Protein AF-A0AAE9XVV0-F1 (afdb_monomer)

Mean predicted aligned error: 3.95 Å

Nearest PDB structures (foldseek):
  2hj1-assembly1_B  TM=4.798E-01  e=8.469E-01  Haemophilus influenzae 86-028NP
  4uca-assembly2_B  TM=4.360E-01  e=2.234E+00  Human respiratory syncytial virus A2
  4uc7-assembly1_A  TM=4.309E-01  e=4.852E+00  Human respiratory syncytial virus A2
  4uce-assembly1_A  TM=4.409E-01  e=5.891E+00  Human respiratory syncytial virus A2

Organism: NCBI:txid3024400

pLDDT: mean 93.57, std 5.13, range [71.5, 97.8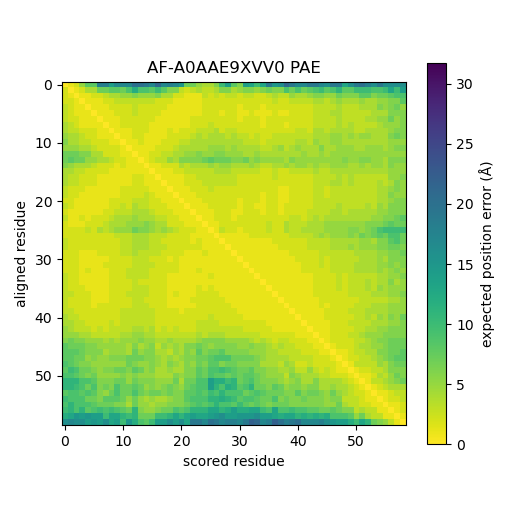8]

Solvent-accessible surface area (backbone atoms only — not comparable to full-atom values): 3909 Å² total; per-residue (Å²): 109,46,84,41,80,48,73,52,75,46,87,49,101,88,50,74,48,76,47,78,50,74,44,74,25,84,45,71,71,53,36,50,53,54,47,55,52,52,51,56,56,53,56,77,51,50,91,74,67,76,86,89,76,86,84,87,79,86,132

Secondary structure (DSSP, 8-state):
-EEEEEEEEEEETTEEEEEEEEEEESSHHHHHHHHHHHHHHHHHTGGG-----------

Sequence (59 aa):
MAKMKVTLQAELKRGTFYWVTTVEADSEEEALVAAENLFSAEMETASEWEFSDYDVEPF

Structure (mmCIF, N/CA/C/O backbone):
data_AF-A0AAE9XVV0-F1
#
_entry.id   AF-A0AAE9XVV0-F1
#
loop_
_atom_site.group_PDB
_atom_site.id
_atom_site.type_symbol
_atom_site.label_atom_id
_atom_site.label_alt_id
_atom_site.label_comp_id
_atom_site.label_asym_id
_atom_site.label_entity_id
_atom_site.label_seq_id
_atom_site.pdbx_PDB_ins_code
_atom_site.Cartn_x
_atom_site.Cartn_y
_atom_site.Cartn_z
_atom_site.occupancy
_atom_site.B_iso_or_equiv
_atom_site.auth_seq_id
_atom_site.auth_comp_id
_atom_site.auth_asym_id
_atom_site.auth_atom_id
_atom_site.pdbx_PDB_model_num
ATOM 1 N N . MET A 1 1 ? -12.217 -4.572 16.757 1.00 74.00 1 MET A N 1
ATOM 2 C CA . MET A 1 1 ? -11.528 -4.231 15.504 1.00 74.00 1 MET A CA 1
ATOM 3 C C . MET A 1 1 ? -12.474 -4.336 14.328 1.00 74.00 1 MET A C 1
ATOM 5 O O . MET A 1 1 ? -13.216 -5.307 14.211 1.00 74.00 1 MET A O 1
ATOM 9 N N . ALA A 1 2 ? -12.492 -3.301 13.496 1.00 88.00 2 ALA A N 1
ATOM 10 C CA . ALA A 1 2 ? -13.212 -3.268 12.233 1.00 88.00 2 ALA A CA 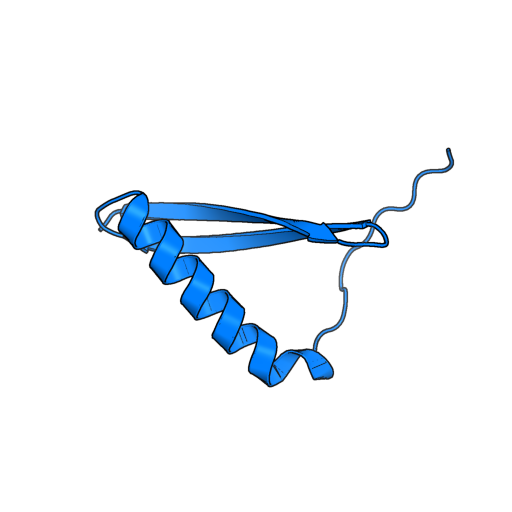1
ATOM 11 C C . ALA A 1 2 ? -12.232 -3.510 11.082 1.00 88.00 2 ALA A C 1
ATOM 13 O O . ALA A 1 2 ? -11.073 -3.102 11.145 1.00 88.00 2 ALA A O 1
ATOM 14 N N . LYS A 1 3 ? -12.706 -4.151 10.011 1.00 94.69 3 LYS A N 1
ATOM 15 C CA . LYS A 1 3 ? -11.926 -4.293 8.782 1.00 94.69 3 LYS A CA 1
ATOM 16 C C . LYS A 1 3 ? -11.933 -2.963 8.032 1.00 94.69 3 LYS A C 1
ATOM 18 O O . LYS A 1 3 ? -12.992 -2.505 7.605 1.00 94.69 3 LYS A O 1
ATOM 23 N N . MET A 1 4 ? -10.762 -2.368 7.856 1.00 97.12 4 MET A N 1
ATOM 24 C CA . MET A 1 4 ? -10.578 -1.078 7.197 1.00 97.12 4 MET A CA 1
ATOM 25 C C . MET A 1 4 ? -9.783 -1.258 5.907 1.00 97.12 4 MET A C 1
ATOM 27 O O . MET A 1 4 ? -8.783 -1.972 5.880 1.00 97.12 4 MET A O 1
ATOM 31 N N . LYS A 1 5 ? -10.234 -0.620 4.822 1.00 97.69 5 LYS A N 1
ATOM 32 C CA . LYS A 1 5 ? -9.466 -0.515 3.575 1.00 97.69 5 LYS A CA 1
ATOM 33 C C . LYS A 1 5 ? -8.597 0.735 3.659 1.00 97.69 5 LYS A C 1
ATOM 35 O O . LYS A 1 5 ? -9.137 1.830 3.780 1.00 97.69 5 LYS A O 1
ATOM 40 N N . VAL A 1 6 ? -7.284 0.569 3.557 1.00 97.38 6 VAL A N 1
ATOM 41 C CA . VAL A 1 6 ? -6.304 1.660 3.629 1.00 97.38 6 VAL A CA 1
ATOM 42 C C . VAL A 1 6 ? -5.640 1.813 2.267 1.00 97.38 6 VAL A C 1
ATOM 44 O O . VAL A 1 6 ? -5.305 0.822 1.621 1.00 97.38 6 VAL A O 1
ATOM 47 N N . THR A 1 7 ? -5.495 3.05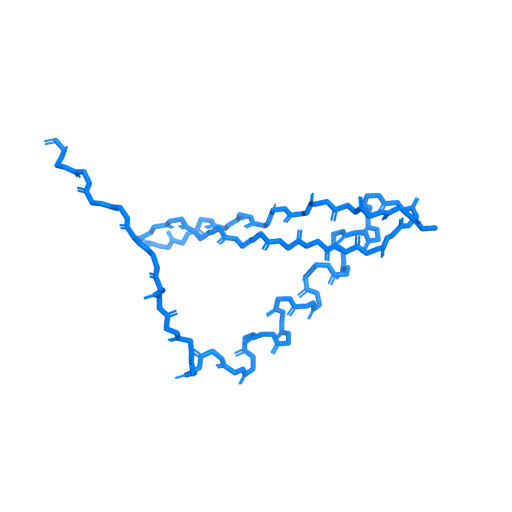5 1.806 1.00 97.56 7 THR A N 1
ATOM 48 C CA . THR A 1 7 ? -4.754 3.395 0.584 1.00 97.56 7 THR A CA 1
ATOM 49 C C . THR A 1 7 ? -3.632 4.353 0.956 1.00 97.56 7 THR A C 1
ATOM 51 O O . THR A 1 7 ? -3.914 5.478 1.362 1.00 97.56 7 THR A O 1
ATOM 54 N N . LEU A 1 8 ? -2.378 3.919 0.828 1.00 95.94 8 LEU A N 1
ATOM 55 C CA . LEU A 1 8 ? -1.212 4.789 0.957 1.00 95.94 8 LEU A CA 1
ATOM 56 C C . LEU A 1 8 ? -0.851 5.343 -0.422 1.00 95.94 8 LEU A C 1
ATOM 58 O O . LEU A 1 8 ? -0.691 4.583 -1.378 1.00 95.94 8 LEU A O 1
ATOM 62 N N . GLN A 1 9 ? -0.720 6.665 -0.517 1.00 96.50 9 GLN A N 1
ATOM 63 C CA . GLN A 1 9 ? -0.285 7.362 -1.725 1.00 96.50 9 GLN A CA 1
ATOM 64 C C . GLN A 1 9 ? 1.031 8.088 -1.446 1.00 96.50 9 GLN A C 1
ATOM 66 O O . GLN A 1 9 ? 1.145 8.805 -0.453 1.00 96.50 9 GLN A O 1
ATOM 71 N N . ALA A 1 10 ? 1.995 7.960 -2.355 1.00 95.31 10 ALA A N 1
ATOM 72 C CA . ALA A 1 10 ? 3.229 8.736 -2.324 1.00 95.31 10 ALA A CA 1
ATOM 73 C C . ALA A 1 10 ? 3.531 9.338 -3.700 1.00 95.31 10 ALA A C 1
ATOM 75 O O . ALA A 1 10 ? 3.518 8.642 -4.717 1.00 95.31 10 ALA A O 1
ATOM 76 N N . GLU A 1 11 ? 3.845 10.632 -3.732 1.00 96.50 11 GLU A N 1
ATOM 77 C CA . GLU A 1 11 ? 4.399 11.275 -4.922 1.00 96.50 11 GLU A CA 1
ATOM 78 C C . GLU A 1 11 ? 5.899 10.980 -5.014 1.00 96.50 11 GLU A C 1
ATOM 80 O O . GLU A 1 11 ? 6.675 11.260 -4.098 1.00 96.50 11 GLU A O 1
ATOM 85 N N . LEU A 1 12 ? 6.320 10.406 -6.138 1.00 93.62 12 LEU A N 1
ATOM 86 C CA . LEU A 1 12 ? 7.709 10.085 -6.435 1.00 93.62 12 LEU A CA 1
ATOM 87 C C . LEU A 1 12 ? 8.232 11.004 -7.541 1.00 93.62 12 LEU A C 1
ATOM 89 O O . LEU A 1 12 ? 7.486 11.596 -8.316 1.00 93.62 12 LEU A O 1
ATOM 93 N N . LYS A 1 13 ? 9.558 11.053 -7.707 1.00 96.12 13 LYS A N 1
ATOM 94 C CA . LYS A 1 13 ? 10.209 11.878 -8.747 1.00 96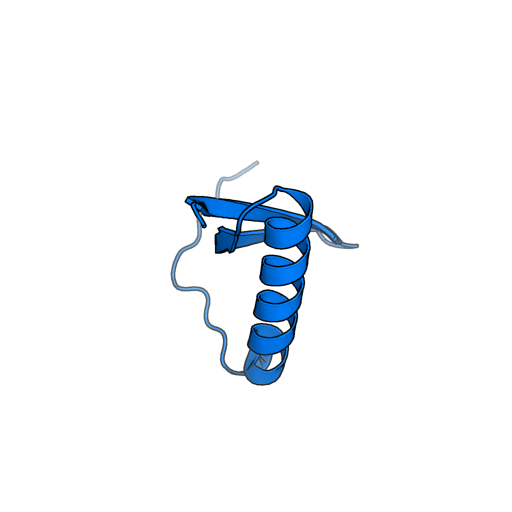.12 13 LYS A CA 1
ATOM 95 C C . LYS A 1 13 ? 9.735 11.595 -10.180 1.00 96.12 13 LYS A C 1
ATOM 97 O O . LYS A 1 13 ? 9.982 12.412 -11.060 1.00 96.12 13 LYS A O 1
ATOM 102 N N . ARG A 1 14 ? 9.180 10.408 -10.440 1.00 94.62 14 ARG A N 1
ATOM 103 C CA . ARG A 1 14 ? 8.845 9.917 -11.788 1.00 94.62 14 ARG A CA 1
ATOM 104 C C . ARG A 1 14 ? 7.408 9.403 -11.911 1.00 94.62 14 ARG A C 1
ATOM 106 O O . ARG A 1 14 ? 7.092 8.787 -12.920 1.00 94.62 14 ARG A O 1
ATOM 113 N N . GLY A 1 15 ? 6.563 9.615 -10.906 1.00 94.06 15 GLY A N 1
ATOM 114 C CA . GLY A 1 15 ? 5.191 9.113 -10.910 1.00 94.06 15 GLY A CA 1
ATOM 115 C C . GLY A 1 15 ? 4.579 9.092 -9.518 1.00 94.06 15 GLY A C 1
ATOM 116 O O . GLY A 1 15 ? 5.176 9.588 -8.565 1.00 94.06 15 GLY A O 1
ATOM 117 N N . THR A 1 16 ? 3.409 8.479 -9.404 1.00 95.44 16 THR A N 1
ATOM 118 C CA . THR A 1 16 ? 2.687 8.336 -8.139 1.00 95.44 16 THR A CA 1
ATOM 119 C C . THR A 1 16 ? 2.578 6.863 -7.794 1.00 95.44 16 THR A C 1
ATOM 121 O O . THR A 1 16 ? 2.218 6.049 -8.640 1.00 95.44 16 THR A O 1
ATOM 124 N N . PHE A 1 17 ? 2.905 6.524 -6.553 1.00 91.94 17 PHE A N 1
ATOM 125 C CA . PHE A 1 17 ? 2.738 5.183 -6.023 1.00 91.94 17 PHE A CA 1
ATOM 126 C C . PHE A 1 17 ? 1.440 5.098 -5.226 1.00 91.94 17 PHE A C 1
ATOM 128 O O . PHE A 1 17 ? 1.156 5.976 -4.409 1.00 91.94 17 PHE A O 1
ATOM 135 N N . TYR A 1 18 ? 0.693 4.022 -5.454 1.00 93.69 18 TYR A N 1
ATOM 136 C CA . TYR A 1 18 ? -0.496 3.670 -4.696 1.00 93.69 18 TYR A CA 1
ATOM 137 C C . TYR A 1 18 ? -0.336 2.258 -4.154 1.00 93.69 18 TYR A C 1
ATOM 139 O O . TYR A 1 18 ? -0.089 1.322 -4.913 1.00 93.69 18 TYR A O 1
ATOM 147 N N . TRP A 1 19 ? -0.539 2.102 -2.853 1.00 94.06 19 TRP A N 1
ATOM 148 C CA . TRP A 1 19 ? -0.623 0.802 -2.209 1.00 94.06 19 TRP A CA 1
ATOM 149 C C . TRP A 1 19 ? -1.942 0.683 -1.467 1.00 94.06 19 TRP A C 1
ATOM 151 O O . TRP A 1 19 ? -2.315 1.560 -0.691 1.00 94.06 19 TRP A O 1
ATOM 161 N N . VAL A 1 20 ? -2.670 -0.396 -1.737 1.00 96.12 20 VAL A N 1
ATOM 162 C CA . VAL A 1 20 ? -4.009 -0.626 -1.201 1.00 96.12 20 VAL A CA 1
ATOM 163 C C . VAL A 1 20 ? -3.992 -1.926 -0.420 1.00 96.12 20 VAL A C 1
ATOM 165 O O . VAL A 1 20 ? -3.652 -2.972 -0.964 1.00 96.12 20 VAL A O 1
ATOM 168 N N . THR A 1 21 ? -4.409 -1.870 0.840 1.00 97.44 21 THR A N 1
ATOM 169 C CA . THR A 1 21 ? -4.495 -3.046 1.706 1.00 97.44 21 THR A CA 1
ATOM 170 C C . THR A 1 21 ? -5.764 -3.023 2.553 1.00 97.44 21 THR A C 1
ATOM 172 O O . THR A 1 21 ? -6.502 -2.032 2.592 1.00 97.44 21 THR A O 1
ATOM 175 N N . THR A 1 22 ? -6.034 -4.127 3.243 1.00 97.88 22 THR A N 1
ATOM 176 C CA . THR A 1 22 ? -7.054 -4.185 4.290 1.00 97.88 22 THR A CA 1
ATOM 177 C C . THR A 1 22 ? -6.431 -4.614 5.603 1.00 97.88 22 THR A C 1
ATOM 179 O O . THR A 1 22 ? -5.746 -5.632 5.637 1.00 97.88 22 THR A O 1
ATOM 182 N N . VAL A 1 23 ? -6.729 -3.885 6.673 1.00 96.94 23 VAL A N 1
ATOM 183 C CA . VAL A 1 23 ? -6.233 -4.151 8.029 1.00 96.94 23 VAL A CA 1
ATOM 184 C C . VAL A 1 23 ? -7.393 -4.257 9.009 1.00 96.94 23 VAL A C 1
ATOM 186 O O . VAL A 1 23 ? -8.491 -3.766 8.741 1.00 96.94 23 VAL A O 1
ATOM 189 N N . GLU A 1 24 ? -7.159 -4.908 10.141 1.00 96.94 24 GLU A N 1
ATOM 190 C CA . GLU A 1 24 ? -8.059 -4.846 11.289 1.00 96.94 24 GLU A CA 1
ATOM 191 C C . GLU A 1 24 ? -7.523 -3.807 12.272 1.00 96.94 24 GLU A C 1
ATOM 193 O O . GLU A 1 24 ? -6.350 -3.857 12.630 1.00 96.94 24 GLU A O 1
ATOM 198 N N . ALA A 1 25 ? -8.367 -2.856 12.668 1.00 96.06 25 ALA A N 1
ATOM 199 C CA . ALA A 1 25 ? -8.003 -1.793 13.601 1.00 96.06 25 ALA A CA 1
ATOM 200 C C . ALA A 1 25 ? -9.235 -1.294 14.367 1.00 96.06 25 ALA A C 1
ATOM 202 O O . ALA A 1 25 ? -10.376 -1.473 13.924 1.00 96.06 25 ALA A O 1
ATOM 203 N N . ASP A 1 26 ? -9.026 -0.667 15.518 1.00 96.31 26 ASP A N 1
ATOM 204 C CA . ASP A 1 26 ? -10.062 -0.007 16.316 1.00 96.31 26 ASP A CA 1
ATOM 205 C C . ASP A 1 26 ? -10.145 1.506 16.043 1.00 96.31 26 ASP A C 1
ATOM 207 O O . ASP A 1 26 ? -11.124 2.152 16.426 1.00 96.31 26 ASP A O 1
ATOM 211 N N . SER A 1 27 ? -9.165 2.07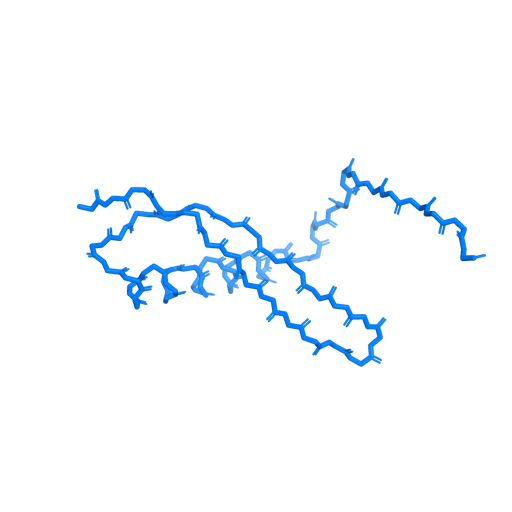6 15.334 1.00 96.75 27 SER A N 1
ATOM 212 C CA . SER A 1 27 ? -9.127 3.492 14.947 1.00 96.75 27 SER A CA 1
ATOM 213 C C . SER A 1 27 ? -8.453 3.718 13.591 1.00 96.75 27 SER A C 1
ATOM 215 O O . SER A 1 27 ? -7.763 2.846 13.068 1.00 96.75 27 SER A O 1
ATOM 217 N N . GLU A 1 28 ? -8.643 4.912 13.027 1.00 95.75 28 GLU A N 1
ATOM 218 C CA . GLU A 1 28 ? -7.984 5.331 11.785 1.00 95.75 28 GLU A CA 1
ATOM 219 C C . GLU A 1 28 ? -6.456 5.401 11.932 1.00 95.75 28 GLU A C 1
ATOM 221 O O . GLU A 1 28 ? -5.731 4.923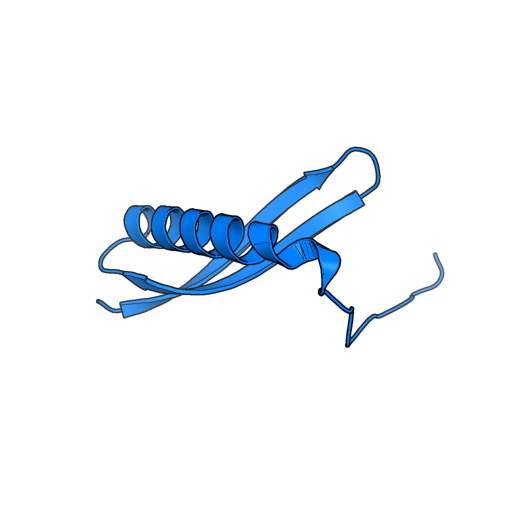 11.065 1.00 95.75 28 GLU A O 1
ATOM 226 N N . GLU A 1 29 ? -5.966 5.944 13.049 1.00 96.56 29 GLU A N 1
ATOM 227 C CA . GLU A 1 29 ? -4.530 6.057 13.329 1.00 96.56 29 GLU A CA 1
ATOM 228 C C . GLU A 1 29 ? -3.868 4.678 13.424 1.00 96.56 29 GLU A C 1
ATOM 230 O O . GLU A 1 29 ? -2.832 4.431 12.810 1.00 96.56 29 GLU A O 1
ATOM 235 N N . GLU A 1 30 ? -4.507 3.741 14.126 1.00 97.25 30 GLU A N 1
ATOM 236 C CA . GLU A 1 30 ? -4.041 2.357 14.194 1.00 97.25 30 GLU A CA 1
ATOM 237 C C . GLU A 1 30 ? -4.060 1.679 12.818 1.00 97.25 30 GLU A C 1
ATOM 239 O O . GLU A 1 30 ? -3.107 0.983 12.466 1.00 97.25 30 GLU A O 1
ATOM 244 N N . ALA A 1 31 ? -5.099 1.914 12.010 1.00 97.44 31 ALA A N 1
ATOM 245 C CA . ALA A 1 31 ? -5.176 1.373 10.657 1.00 97.44 31 ALA A CA 1
ATOM 246 C C . ALA A 1 31 ? -4.037 1.889 9.767 1.00 97.44 31 ALA A C 1
ATOM 248 O O . ALA A 1 31 ? -3.467 1.114 8.995 1.00 97.44 31 ALA A O 1
ATOM 249 N N . LEU A 1 32 ? -3.684 3.173 9.889 1.00 97.12 32 LEU A N 1
ATOM 250 C CA . LEU A 1 32 ? -2.567 3.776 9.165 1.00 97.12 32 LEU A CA 1
ATOM 251 C C . LEU A 1 32 ? -1.243 3.108 9.548 1.00 97.12 32 LEU A C 1
ATOM 253 O O . LEU A 1 32 ? -0.532 2.623 8.671 1.00 97.12 32 LEU A O 1
ATOM 257 N N . VAL A 1 33 ? -0.946 3.016 10.847 1.00 97.31 33 VAL A N 1
ATOM 258 C CA . VAL A 1 33 ? 0.300 2.412 11.346 1.00 97.31 33 VAL A CA 1
ATOM 259 C C . VAL A 1 33 ? 0.392 0.933 10.965 1.00 97.31 33 VAL A C 1
ATOM 261 O O . VAL A 1 33 ? 1.444 0.458 10.535 1.00 97.31 33 VAL A O 1
ATOM 264 N N . ALA A 1 34 ? -0.708 0.186 11.084 1.00 97.50 34 ALA A N 1
ATOM 265 C CA . ALA A 1 34 ? -0.761 -1.213 10.670 1.00 97.50 34 ALA A CA 1
ATOM 266 C C . ALA A 1 34 ? -0.479 -1.366 9.168 1.00 97.50 34 ALA A C 1
ATOM 268 O O . ALA A 1 34 ? 0.270 -2.259 8.769 1.00 97.50 34 ALA A O 1
ATOM 269 N N . ALA A 1 35 ? -1.034 -0.478 8.342 1.00 97.38 35 ALA A N 1
ATOM 270 C CA . ALA A 1 35 ? -0.764 -0.459 6.916 1.00 97.38 35 ALA A CA 1
ATOM 271 C C . ALA A 1 35 ? 0.721 -0.130 6.643 1.00 97.38 35 ALA A C 1
ATOM 273 O O . ALA A 1 35 ? 1.402 -0.898 5.977 1.00 97.38 35 ALA A O 1
ATOM 274 N N . GLU A 1 36 ? 1.292 0.931 7.207 1.00 96.81 36 GLU A N 1
ATOM 275 C CA . GLU A 1 36 ? 2.711 1.269 6.987 1.00 96.81 36 GLU A CA 1
ATOM 276 C C . GLU A 1 36 ? 3.675 0.130 7.366 1.00 96.81 36 GLU A C 1
ATOM 278 O O . GLU A 1 36 ? 4.637 -0.149 6.640 1.00 96.81 36 GLU A O 1
ATOM 283 N N . ASN A 1 37 ? 3.388 -0.580 8.462 1.00 97.06 37 ASN A N 1
ATOM 284 C CA . ASN A 1 37 ? 4.162 -1.749 8.879 1.00 97.06 37 ASN A CA 1
ATOM 285 C C . ASN A 1 37 ? 4.048 -2.910 7.881 1.00 97.06 37 ASN A C 1
ATOM 287 O O . ASN A 1 37 ? 5.059 -3.519 7.535 1.00 97.06 37 ASN A O 1
ATOM 291 N N . LEU A 1 38 ? 2.838 -3.204 7.391 1.00 97.00 38 LEU A N 1
ATOM 292 C CA . LEU A 1 38 ? 2.628 -4.23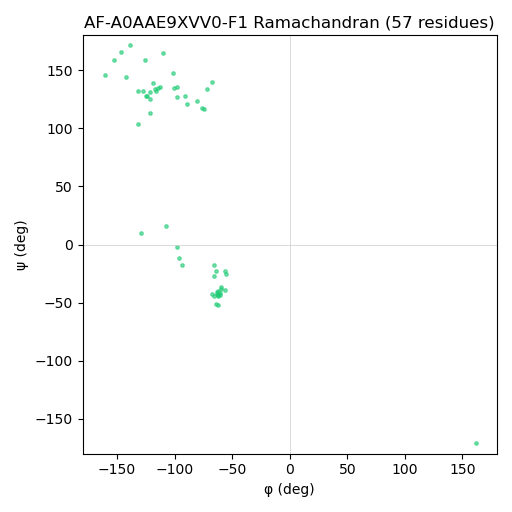2 6.366 1.00 97.00 38 LEU A CA 1
ATOM 293 C C . LEU A 1 38 ? 3.350 -3.877 5.065 1.00 97.00 38 LEU A C 1
ATOM 295 O O . LEU A 1 38 ? 4.022 -4.729 4.497 1.00 97.00 38 LEU A O 1
ATOM 299 N N . PHE A 1 39 ? 3.275 -2.622 4.619 1.00 95.69 39 PHE A N 1
ATOM 300 C CA . PHE A 1 39 ? 4.011 -2.179 3.437 1.00 95.69 39 PHE A CA 1
ATOM 301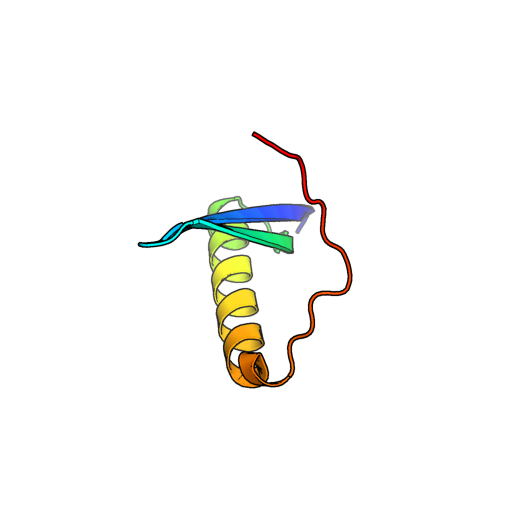 C C . PHE A 1 39 ? 5.521 -2.338 3.613 1.00 95.69 39 PHE A C 1
ATOM 303 O O . PHE A 1 39 ? 6.199 -2.820 2.711 1.00 95.69 39 PHE A O 1
ATOM 310 N N . SER A 1 40 ? 6.047 -1.968 4.782 1.00 95.19 40 SER A N 1
ATOM 311 C CA . SER A 1 40 ? 7.471 -2.124 5.088 1.00 95.19 40 SER A CA 1
ATOM 312 C C . SER A 1 40 ? 7.914 -3.588 5.022 1.00 95.19 40 SER A C 1
ATOM 314 O O . SER A 1 40 ? 8.988 -3.859 4.497 1.00 95.19 40 SER A O 1
ATOM 316 N N . ALA A 1 41 ? 7.076 -4.523 5.485 1.00 95.12 41 ALA A N 1
ATOM 317 C CA . ALA A 1 41 ? 7.338 -5.957 5.374 1.00 95.12 41 ALA A CA 1
ATOM 318 C C . ALA A 1 41 ? 7.299 -6.449 3.917 1.00 95.12 41 ALA A C 1
ATOM 320 O O . ALA A 1 41 ? 8.187 -7.184 3.497 1.00 95.12 41 ALA A O 1
ATOM 321 N N . GLU A 1 42 ? 6.325 -6.004 3.117 1.00 94.56 42 GLU A N 1
ATOM 322 C CA . GLU A 1 42 ? 6.275 -6.325 1.683 1.00 94.56 42 GLU A CA 1
ATOM 323 C C . GLU A 1 42 ? 7.529 -5.809 0.954 1.00 94.56 42 GLU A C 1
AT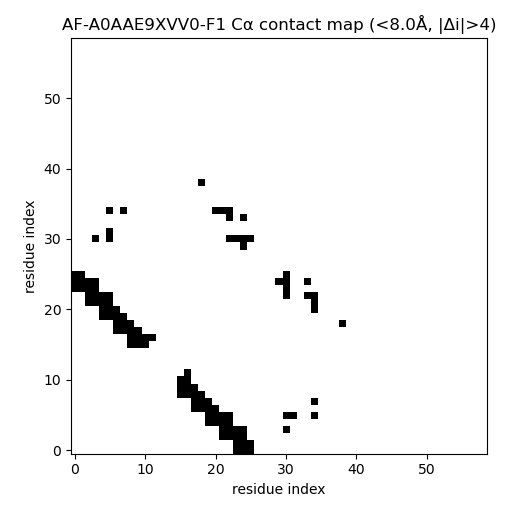OM 325 O O . GLU A 1 42 ? 8.056 -6.462 0.054 1.00 94.56 42 GLU A O 1
ATOM 330 N N . MET A 1 43 ? 8.047 -4.640 1.345 1.00 93.06 43 MET A N 1
ATOM 331 C CA . MET A 1 43 ? 9.249 -4.062 0.739 1.00 93.06 43 MET A CA 1
ATOM 332 C C . MET A 1 43 ? 10.509 -4.917 0.952 1.00 93.06 43 MET A C 1
ATOM 334 O O . MET A 1 43 ? 11.445 -4.812 0.157 1.00 93.06 43 MET A O 1
ATOM 338 N N . GLU A 1 44 ? 10.548 -5.778 1.975 1.00 94.50 44 GLU A N 1
ATOM 339 C CA . GLU A 1 44 ? 11.661 -6.712 2.202 1.00 94.50 44 GLU A CA 1
ATOM 340 C C . GLU A 1 44 ? 11.766 -7.769 1.091 1.00 94.50 44 GLU A C 1
ATOM 342 O O . GLU A 1 44 ? 12.864 -8.240 0.791 1.00 94.50 44 GLU A O 1
ATOM 347 N N . THR A 1 45 ? 10.648 -8.093 0.436 1.00 92.62 45 THR A N 1
ATOM 348 C CA . THR A 1 45 ? 10.561 -9.041 -0.685 1.00 92.62 45 THR A CA 1
ATOM 349 C C . THR A 1 45 ? 10.315 -8.342 -2.024 1.00 92.62 45 THR A C 1
ATOM 351 O O . THR A 1 45 ? 9.997 -8.996 -3.015 1.00 92.62 45 THR A O 1
ATOM 354 N N . ALA A 1 46 ? 10.529 -7.021 -2.105 1.00 90.06 46 ALA A N 1
ATOM 355 C CA . ALA A 1 46 ? 10.245 -6.219 -3.301 1.00 90.06 46 ALA A CA 1
ATOM 356 C C . ALA A 1 46 ? 10.929 -6.716 -4.586 1.00 90.06 46 ALA A C 1
ATOM 358 O O . ALA A 1 46 ? 10.441 -6.467 -5.686 1.00 90.06 46 ALA A O 1
ATOM 359 N N . SER A 1 47 ? 12.055 -7.428 -4.474 1.00 90.62 47 SER A N 1
ATOM 360 C CA . SER A 1 47 ? 12.735 -8.038 -5.624 1.00 90.62 47 SER A CA 1
ATOM 361 C C . SER A 1 47 ? 11.938 -9.153 -6.308 1.00 90.62 47 SER A C 1
ATOM 363 O O . SER A 1 47 ? 12.272 -9.521 -7.429 1.00 90.62 47 SER A O 1
ATOM 365 N N . GLU A 1 48 ? 10.929 -9.704 -5.635 1.00 92.25 48 GLU A N 1
ATOM 366 C CA . GLU A 1 48 ? 10.072 -10.790 -6.125 1.00 92.25 48 GLU A CA 1
ATOM 367 C C . GLU A 1 48 ? 8.744 -10.274 -6.695 1.00 92.25 48 GLU A C 1
ATOM 369 O O . GLU A 1 48 ? 7.924 -11.058 -7.168 1.00 92.25 48 GLU A O 1
ATOM 374 N N . TRP A 1 49 ? 8.502 -8.961 -6.640 1.00 90.06 49 TRP A N 1
ATOM 375 C CA . TRP A 1 49 ? 7.245 -8.383 -7.091 1.00 90.06 49 TRP A CA 1
ATOM 376 C C . TRP A 1 49 ? 7.128 -8.406 -8.615 1.00 90.06 49 TRP A C 1
ATOM 378 O O . TRP A 1 49 ? 8.019 -7.958 -9.339 1.00 90.06 49 TRP A O 1
ATOM 388 N N . GLU A 1 50 ? 5.965 -8.836 -9.095 1.00 90.00 50 GLU A N 1
ATOM 389 C CA . GLU A 1 50 ? 5.592 -8.793 -10.504 1.00 90.00 50 GLU A CA 1
ATOM 390 C C . GLU A 1 50 ? 4.241 -8.088 -10.654 1.00 90.00 50 GLU A C 1
ATOM 392 O O . GLU A 1 50 ? 3.278 -8.386 -9.944 1.00 90.00 50 GLU A O 1
ATOM 397 N N . PHE A 1 51 ? 4.156 -7.138 -11.588 1.00 87.19 51 PHE A N 1
ATOM 398 C CA . PHE A 1 51 ? 2.889 -6.487 -11.910 1.00 87.19 51 PHE A CA 1
ATOM 399 C C . PHE A 1 51 ? 2.016 -7.450 -12.719 1.00 87.19 51 PHE A C 1
ATOM 401 O O . PHE A 1 51 ? 2.377 -7.842 -13.828 1.00 87.19 51 PHE A O 1
ATOM 408 N N . SER A 1 52 ? 0.867 -7.827 -12.158 1.00 88.69 52 SER A N 1
ATOM 409 C CA . SER A 1 52 ? -0.073 -8.773 -12.770 1.00 88.69 52 SER A CA 1
ATOM 410 C C . SER A 1 52 ? -1.182 -8.108 -13.587 1.00 88.69 52 SER A C 1
ATOM 412 O O . SER A 1 52 ? -1.809 -8.776 -14.407 1.00 88.69 52 SER A O 1
ATOM 414 N N . ASP A 1 53 ? -1.407 -6.811 -13.385 1.00 89.94 53 ASP A N 1
ATOM 415 C CA . ASP A 1 53 ? -2.411 -6.010 -14.080 1.00 89.94 53 ASP A CA 1
ATOM 416 C C . ASP A 1 53 ? -1.852 -4.607 -14.354 1.00 89.94 53 ASP A C 1
ATOM 418 O O . ASP A 1 53 ? -1.066 -4.077 -13.561 1.00 89.94 53 ASP A O 1
ATOM 422 N N . TYR A 1 54 ? -2.213 -4.031 -15.496 1.00 88.25 54 TYR A N 1
ATOM 423 C CA . TYR A 1 54 ? -1.804 -2.691 -15.908 1.00 88.25 54 TYR A CA 1
ATOM 424 C C . TYR A 1 54 ? -2.747 -2.153 -16.983 1.00 88.25 54 TYR A C 1
ATOM 426 O O . TYR A 1 54 ? -3.204 -2.887 -17.856 1.00 88.25 54 TYR A O 1
ATOM 434 N N . ASP A 1 55 ? -2.976 -0.844 -16.949 1.00 90.38 55 ASP A N 1
ATOM 435 C CA . ASP A 1 55 ? -3.726 -0.127 -17.972 1.00 90.38 55 ASP A CA 1
ATOM 436 C C . ASP A 1 55 ? -2.827 0.928 -18.623 1.00 90.38 55 ASP A C 1
ATOM 438 O O . ASP A 1 55 ? -2.017 1.573 -17.951 1.00 90.38 55 ASP A O 1
ATOM 442 N N . VAL A 1 56 ? -2.921 1.060 -19.946 1.00 92.00 56 VAL A N 1
ATOM 443 C CA . VAL A 1 56 ? -2.107 1.996 -20.732 1.00 92.00 56 VAL A CA 1
ATOM 444 C C . VAL A 1 56 ? -3.025 2.771 -21.660 1.00 92.00 56 VAL A C 1
ATOM 446 O O . VAL A 1 56 ? -3.439 2.272 -22.706 1.00 92.00 56 VAL A O 1
ATOM 449 N N . GLU A 1 57 ? -3.288 4.022 -21.300 1.00 91.62 57 GLU A N 1
ATOM 450 C CA . GLU A 1 57 ? -4.063 4.946 -22.121 1.00 91.62 57 GLU A CA 1
ATOM 451 C C . GLU A 1 57 ? -3.130 5.911 -22.877 1.00 91.62 57 GLU A C 1
ATOM 453 O O . GLU A 1 57 ? -2.178 6.443 -22.293 1.00 91.62 57 GLU A O 1
ATOM 458 N N . PRO A 1 58 ? -3.349 6.147 -24.184 1.00 81.38 58 PRO A N 1
ATOM 459 C CA . PRO A 1 58 ? -2.643 7.197 -24.906 1.00 81.38 58 PRO A CA 1
ATOM 460 C C . PRO A 1 58 ? -3.079 8.579 -24.398 1.00 81.38 58 PRO A C 1
ATOM 462 O O . PRO A 1 58 ? -4.263 8.808 -24.153 1.00 81.38 58 PRO A O 1
ATOM 465 N N . PHE A 1 59 ? -2.113 9.491 -24.273 1.00 71.50 59 PHE A N 1
ATOM 466 C CA . PHE A 1 59 ? -2.354 10.896 -23.924 1.00 71.50 59 PHE A CA 1
ATOM 467 C C . PHE A 1 59 ? -2.942 11.705 -25.084 1.00 71.50 59 PHE A C 1
ATOM 469 O O . PHE A 1 59 ? -2.538 11.460 -26.247 1.00 71.50 59 PHE A O 1
#

Foldseek 3Di:
DDWDWDWDWDDDPVGIDIDIDIDDDPDPVRRVVVVVVVVVVVVVVVVVDDDPDDDDDDD

Radius of gyration: 13.86 Å; Cα contacts (8 Å, |Δi|>4): 55; chains: 1; bounding box: 26×23×41 Å